Protein AF-A0A7X8HU20-F1 (afdb_monomer_lite)

Secondary structure (DSSP, 8-state):
---------TTT----EEEEEE-TT-PEEEEE--

Radius of gyration: 10.48 Å; chains: 1; bounding box: 22×25×23 Å

pLDDT: mean 82.24, std 15.04, range [36.12, 95.5]

Sequence (34 aa):
MTIIPKIKCPRCNSFELYKYGKDIHGYQKYQCKV

Foldseek 3Di:
DPPPPQDADPPPRDSQWDFDDADPVGHTDTDHPD

Structure (mmCIF, N/CA/C/O backbone):
data_AF-A0A7X8HU20-F1
#
_entry.id   AF-A0A7X8HU20-F1
#
loop_
_atom_site.group_PDB
_atom_site.id
_atom_site.type_symbol
_atom_site.label_atom_id
_atom_site.label_alt_id
_atom_site.label_comp_id
_atom_site.label_asym_id
_atom_site.label_entity_id
_atom_site.label_seq_id
_atom_site.pdbx_PDB_ins_code
_atom_site.Cartn_x
_atom_site.Cartn_y
_atom_site.Cartn_z
_atom_site.occu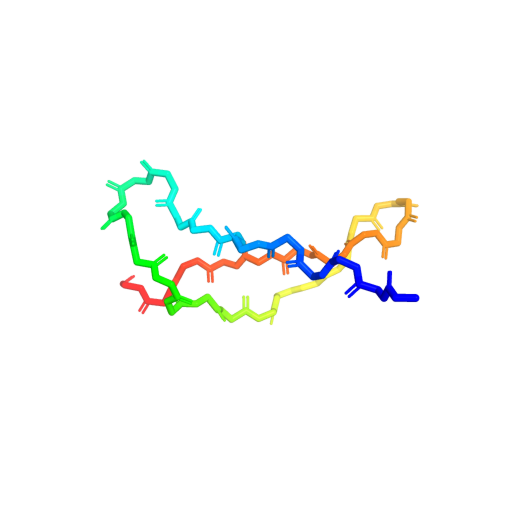pancy
_atom_site.B_iso_or_equiv
_atom_site.auth_seq_id
_atom_site.auth_comp_id
_atom_site.auth_asym_id
_atom_site.auth_atom_id
_atom_site.pdbx_PDB_model_num
ATOM 1 N N . MET A 1 1 ? 9.119 20.761 -0.125 1.00 36.12 1 MET A N 1
ATOM 2 C CA . MET A 1 1 ? 8.162 20.263 0.886 1.00 36.12 1 MET A CA 1
ATOM 3 C C . MET A 1 1 ? 7.337 19.165 0.243 1.00 36.12 1 MET A C 1
ATOM 5 O O . MET A 1 1 ? 6.441 19.461 -0.534 1.00 36.12 1 MET A O 1
ATOM 9 N N . THR A 1 2 ? 7.695 17.903 0.459 1.00 41.09 2 THR A N 1
ATOM 10 C CA . THR A 1 2 ? 6.957 16.782 -0.134 1.00 41.09 2 THR A CA 1
ATOM 11 C C . THR A 1 2 ? 5.686 16.592 0.683 1.00 41.09 2 THR A C 1
ATOM 13 O O . THR A 1 2 ? 5.739 16.090 1.803 1.00 41.09 2 THR A O 1
ATOM 16 N N . ILE A 1 3 ? 4.552 17.065 0.165 1.00 51.00 3 ILE A N 1
ATOM 17 C CA . ILE A 1 3 ? 3.237 16.804 0.751 1.00 51.00 3 ILE A CA 1
ATOM 18 C C . ILE A 1 3 ? 3.014 15.300 0.606 1.00 51.00 3 ILE A C 1
ATOM 20 O O . ILE A 1 3 ? 2.666 14.827 -0.471 1.00 51.00 3 ILE A O 1
ATOM 24 N N . ILE A 1 4 ? 3.294 14.529 1.657 1.00 57.06 4 ILE A N 1
ATOM 25 C CA . ILE A 1 4 ? 2.927 13.115 1.692 1.00 57.06 4 ILE A CA 1
ATOM 26 C C . ILE A 1 4 ? 1.404 13.111 1.841 1.00 57.06 4 ILE A C 1
ATOM 28 O O . ILE A 1 4 ? 0.912 13.554 2.885 1.00 57.06 4 ILE A O 1
ATOM 32 N N . PRO A 1 5 ? 0.634 12.685 0.823 1.00 61.66 5 PRO A N 1
ATOM 33 C CA . PRO A 1 5 ? -0.806 12.596 0.973 1.00 61.66 5 PRO A CA 1
ATOM 34 C C . PRO A 1 5 ? -1.088 11.688 2.170 1.00 61.66 5 PRO A C 1
ATOM 36 O O . PRO A 1 5 ? -0.556 10.579 2.257 1.00 61.66 5 PRO A O 1
ATOM 39 N N . LYS A 1 6 ? -1.898 12.169 3.120 1.00 71.62 6 LYS A N 1
ATOM 40 C CA . LYS A 1 6 ? -2.428 11.341 4.209 1.00 71.62 6 LYS A CA 1
ATOM 41 C C . LYS A 1 6 ? -3.438 10.369 3.599 1.00 71.62 6 LYS A C 1
ATOM 43 O O 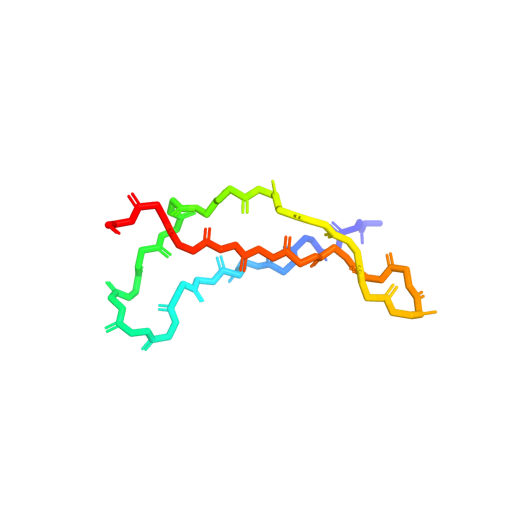. LYS A 1 6 ? -4.645 10.585 3.664 1.00 71.62 6 LYS A O 1
ATOM 48 N N . ILE A 1 7 ? -2.925 9.348 2.917 1.00 80.69 7 ILE A N 1
ATOM 49 C CA . ILE A 1 7 ? -3.725 8.288 2.316 1.00 80.69 7 ILE A CA 1
ATOM 50 C C . ILE A 1 7 ? -4.342 7.513 3.476 1.00 80.69 7 ILE A C 1
ATOM 52 O O . ILE A 1 7 ? -3.648 7.065 4.385 1.00 80.69 7 ILE A O 1
ATOM 56 N N . LYS A 1 8 ? -5.663 7.390 3.439 1.00 87.88 8 LYS A N 1
ATOM 57 C CA . LYS A 1 8 ? -6.457 6.587 4.365 1.00 87.88 8 LYS A CA 1
ATOM 58 C C . LYS A 1 8 ? -7.241 5.567 3.562 1.00 87.88 8 LYS A C 1
ATOM 60 O O . LYS A 1 8 ? -7.596 5.826 2.410 1.00 87.88 8 LYS A O 1
ATOM 65 N N . CYS A 1 9 ? -7.531 4.418 4.157 1.00 86.62 9 CYS A N 1
ATOM 66 C CA . CYS A 1 9 ? -8.416 3.465 3.510 1.00 86.62 9 CYS A CA 1
ATOM 67 C C . CYS A 1 9 ? -9.831 4.060 3.424 1.00 86.62 9 CYS A C 1
ATOM 69 O O . CYS A 1 9 ? -10.399 4.396 4.463 1.00 86.62 9 CYS A O 1
ATOM 71 N N . PRO A 1 10 ? -10.449 4.154 2.236 1.00 87.75 10 PRO A N 1
ATOM 72 C CA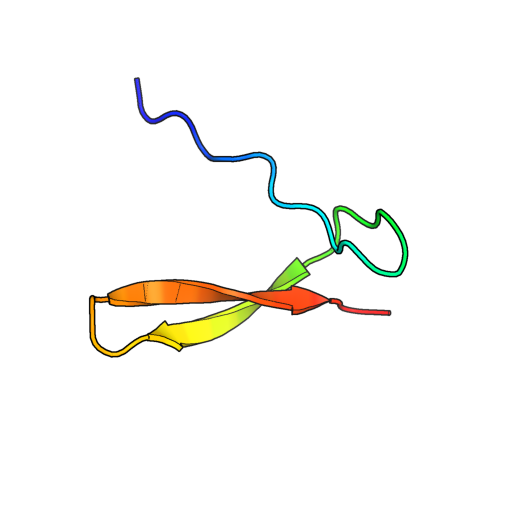 . PRO A 1 10 ? -11.805 4.687 2.109 1.00 87.75 10 PRO A CA 1
ATOM 73 C C . PRO A 1 10 ? -12.876 3.761 2.708 1.00 87.75 10 PRO A C 1
ATOM 75 O O . PRO A 1 10 ? -13.993 4.207 2.931 1.00 87.75 10 PRO A O 1
ATOM 78 N N . ARG A 1 11 ? -12.556 2.482 2.971 1.00 88.81 11 ARG A N 1
ATOM 79 C CA . ARG A 1 11 ? -13.505 1.511 3.543 1.00 88.81 11 ARG A CA 1
ATOM 80 C C . ARG A 1 11 ? -13.593 1.582 5.066 1.00 88.81 11 ARG A C 1
ATOM 82 O O . ARG A 1 11 ? -14.689 1.571 5.604 1.00 88.81 11 ARG A O 1
ATOM 89 N N . CYS A 1 12 ? -12.455 1.643 5.754 1.00 89.19 12 CYS A N 1
ATOM 90 C CA . CYS A 1 12 ? -12.395 1.584 7.221 1.00 89.19 12 CYS A CA 1
ATOM 91 C C . CYS A 1 12 ? -11.803 2.843 7.869 1.00 89.19 12 CYS A C 1
ATOM 93 O O . CYS A 1 12 ? -11.624 2.877 9.081 1.00 89.19 12 CYS A O 1
ATOM 95 N N . ASN A 1 13 ? -11.450 3.865 7.081 1.00 87.69 13 ASN A N 1
ATOM 96 C CA . ASN A 1 13 ? -10.749 5.073 7.531 1.00 87.69 13 ASN A CA 1
ATOM 97 C C . ASN A 1 13 ? -9.415 4.821 8.262 1.00 87.69 13 ASN A C 1
ATOM 99 O O . ASN A 1 13 ? -8.863 5.750 8.849 1.00 87.69 13 ASN A O 1
ATOM 103 N N . SER A 1 14 ? -8.8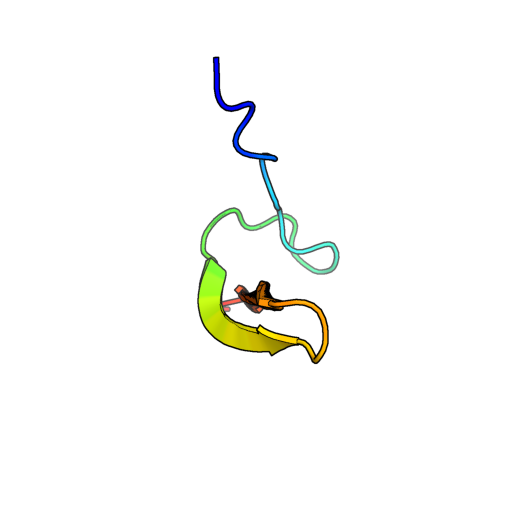60 3.606 8.194 1.00 86.69 14 SER A N 1
ATOM 104 C CA . SER A 1 14 ? -7.565 3.300 8.800 1.00 86.69 14 SER A CA 1
ATOM 105 C C . SER A 1 14 ? -6.422 3.994 8.056 1.00 86.69 14 SER A C 1
ATOM 107 O O . SER A 1 14 ? -6.410 4.076 6.821 1.00 86.69 14 SER A O 1
ATOM 109 N N . PHE A 1 15 ? -5.450 4.469 8.830 1.00 87.56 15 PHE A N 1
ATOM 110 C CA . PHE A 1 15 ? -4.168 4.986 8.348 1.00 87.56 15 PHE A CA 1
ATOM 111 C C . PHE A 1 15 ? -3.110 3.880 8.238 1.00 87.56 15 PHE A C 1
ATOM 113 O O . PHE A 1 15 ? -2.036 4.103 7.681 1.00 87.56 15 PHE A O 1
ATOM 120 N N . GLU A 1 16 ? -3.410 2.680 8.741 1.00 87.00 16 GLU A N 1
ATOM 121 C CA . GLU A 1 16 ? -2.535 1.520 8.644 1.00 87.00 16 GLU A CA 1
ATOM 122 C C . GLU A 1 16 ? -2.656 0.891 7.257 1.00 87.00 16 GLU A C 1
ATOM 124 O O . GLU A 1 16 ? -3.512 0.049 6.960 1.00 87.00 16 GLU A O 1
ATOM 129 N N . LEU A 1 17 ? -1.775 1.356 6.379 1.00 87.06 17 LEU A N 1
ATOM 130 C CA . LEU A 1 17 ? -1.650 0.894 5.010 1.00 87.06 17 LEU A CA 1
ATOM 131 C C . LEU A 1 17 ? -0.258 0.300 4.805 1.00 87.06 17 LEU A C 1
ATOM 133 O O . LEU A 1 17 ? 0.741 0.914 5.181 1.00 87.06 17 LEU A O 1
ATOM 137 N N . TYR A 1 18 ? -0.171 -0.859 4.157 1.00 90.00 18 TYR A N 1
ATOM 138 C CA . TYR A 1 18 ? 1.105 -1.420 3.721 1.00 90.00 18 TYR A CA 1
ATOM 139 C C . TYR A 1 18 ? 1.311 -1.211 2.218 1.00 90.00 18 TYR A C 1
ATOM 141 O O . TYR A 1 18 ? 0.371 -1.112 1.425 1.00 90.00 18 TYR A O 1
ATOM 149 N N . LYS A 1 19 ? 2.577 -1.100 1.821 1.00 90.56 19 LYS A N 1
ATOM 150 C CA . LYS A 1 19 ? 2.986 -0.950 0.423 1.00 90.56 19 LYS A CA 1
ATOM 151 C C . LYS A 1 19 ? 2.929 -2.318 -0.253 1.00 90.56 19 LYS A C 1
ATOM 153 O O . LYS A 1 19 ? 3.576 -3.240 0.231 1.00 90.56 19 LYS A O 1
ATOM 158 N N . TYR A 1 20 ? 2.199 -2.442 -1.360 1.00 90.50 20 TYR A N 1
ATOM 159 C CA . TYR A 1 20 ? 2.042 -3.729 -2.063 1.00 90.50 20 TYR A CA 1
ATOM 160 C C . TYR A 1 20 ? 2.502 -3.711 -3.527 1.00 90.50 20 TYR A C 1
ATOM 162 O O . TYR A 1 20 ? 2.458 -4.731 -4.205 1.00 90.50 20 TYR A O 1
ATOM 170 N N . GLY A 1 21 ? 2.949 -2.560 -4.033 1.00 92.94 21 GLY A N 1
ATOM 171 C CA . GLY A 1 21 ? 3.484 -2.444 -5.389 1.00 92.94 21 GLY A CA 1
ATOM 172 C C . GLY A 1 21 ? 3.440 -1.018 -5.915 1.00 92.94 21 GLY A C 1
ATOM 173 O O . GLY A 1 21 ? 3.105 -0.090 -5.183 1.00 92.94 21 GLY A O 1
ATOM 174 N N . LYS A 1 22 ? 3.763 -0.840 -7.192 1.00 95.50 22 LYS A N 1
ATOM 175 C CA . LYS A 1 22 ? 3.586 0.426 -7.911 1.00 95.50 22 LYS A CA 1
ATOM 176 C C . LYS A 1 22 ? 2.638 0.218 -9.088 1.00 95.50 22 LYS A C 1
ATOM 178 O O . LYS A 1 22 ? 2.442 -0.914 -9.530 1.00 95.50 22 LYS A O 1
ATOM 183 N N . ASP A 1 23 ? 1.978 1.274 -9.544 1.00 90.62 23 ASP A N 1
ATOM 184 C CA . ASP A 1 23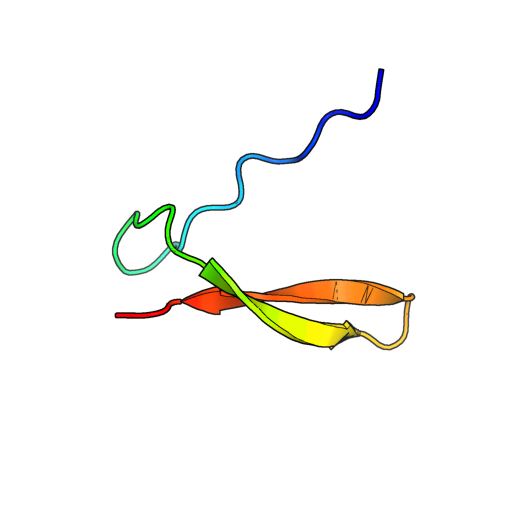 ? 1.247 1.231 -10.811 1.00 90.62 23 ASP A CA 1
ATOM 185 C C . ASP A 1 23 ? 2.174 1.424 -12.017 1.00 90.62 23 ASP A C 1
ATOM 187 O O . ASP A 1 23 ? 3.387 1.587 -11.869 1.00 90.62 23 ASP A O 1
ATOM 191 N N . ILE A 1 24 ? 1.588 1.384 -13.216 1.00 95.12 24 ILE A N 1
ATOM 192 C CA . ILE A 1 24 ? 2.305 1.541 -14.489 1.00 95.12 24 ILE A CA 1
ATOM 193 C C . ILE A 1 24 ? 2.980 2.915 -14.634 1.00 95.12 24 ILE A C 1
ATOM 195 O O . ILE A 1 24 ? 3.887 3.063 -15.443 1.00 95.12 24 ILE A O 1
ATOM 199 N N . HIS A 1 25 ? 2.560 3.907 -13.845 1.00 94.62 25 HIS A N 1
ATOM 200 C CA . HIS A 1 25 ? 3.120 5.257 -13.818 1.00 94.62 25 HIS A CA 1
ATOM 201 C C . HIS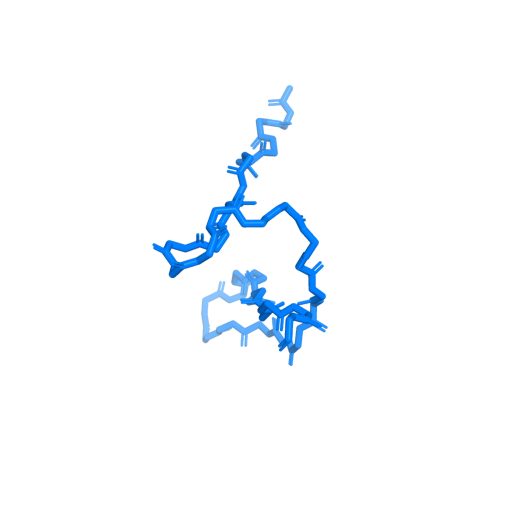 A 1 25 ? 4.144 5.438 -12.684 1.00 94.62 25 HIS A C 1
ATOM 203 O O . HIS A 1 25 ? 4.740 6.504 -12.548 1.00 94.62 25 HIS A O 1
ATOM 209 N N . GLY A 1 26 ? 4.372 4.405 -11.866 1.00 89.75 26 GLY A N 1
ATOM 210 C CA . GLY A 1 26 ? 5.323 4.427 -10.760 1.00 89.75 26 GLY A CA 1
ATOM 211 C C . GLY A 1 26 ? 4.762 4.964 -9.441 1.00 89.75 26 GLY A C 1
ATOM 212 O O . GLY A 1 26 ? 5.529 5.073 -8.477 1.00 89.75 26 GLY A O 1
ATOM 213 N N . TYR A 1 27 ? 3.458 5.251 -9.341 1.00 90.19 27 TYR A N 1
ATOM 214 C CA . TYR A 1 27 ? 2.865 5.661 -8.069 1.00 90.19 27 TYR A CA 1
ATOM 215 C C . TYR A 1 27 ? 2.768 4.477 -7.114 1.00 90.19 27 TYR A C 1
ATOM 217 O O . TYR A 1 27 ? 2.420 3.355 -7.489 1.00 90.19 27 TYR A O 1
ATOM 225 N N . GLN A 1 28 ? 3.085 4.735 -5.846 1.00 91.00 28 GLN A N 1
ATOM 226 C CA . GLN A 1 28 ? 3.024 3.727 -4.798 1.00 91.00 28 GLN A CA 1
ATOM 227 C C . GLN A 1 28 ? 1.574 3.302 -4.562 1.00 91.00 28 GLN A C 1
ATOM 229 O O . GLN A 1 28 ? 0.726 4.115 -4.199 1.00 91.00 28 GLN A O 1
ATOM 234 N N . LYS A 1 29 ? 1.312 2.003 -4.690 1.00 91.06 29 LYS A N 1
ATOM 235 C CA . LYS A 1 29 ? 0.042 1.405 -4.301 1.00 91.06 29 LYS A CA 1
ATOM 236 C C . LYS A 1 29 ? 0.076 1.007 -2.828 1.00 91.06 29 LYS A C 1
ATOM 238 O O . LYS A 1 29 ? 1.055 0.423 -2.346 1.00 91.06 29 LYS A O 1
ATOM 243 N N . TYR A 1 30 ? -1.010 1.320 -2.135 1.00 89.81 30 TYR A N 1
ATOM 244 C CA . TYR A 1 30 ? -1.205 1.063 -0.713 1.00 89.81 30 TYR A CA 1
ATOM 245 C C . TYR A 1 30 ? -2.420 0.163 -0.517 1.00 89.81 30 TYR A C 1
ATOM 247 O O . TYR A 1 30 ? -3.477 0.420 -1.093 1.00 89.81 30 TYR A O 1
ATOM 255 N N . GLN A 1 31 ? -2.262 -0.892 0.274 1.00 87.81 31 GLN A N 1
ATOM 256 C CA . GLN A 1 31 ? -3.335 -1.808 0.629 1.00 87.81 31 GLN A CA 1
ATOM 257 C C . GLN A 1 31 ? -3.592 -1.694 2.122 1.00 87.81 31 GLN A C 1
ATOM 259 O O . GLN A 1 31 ? -2.676 -1.479 2.917 1.00 87.81 31 GLN A O 1
ATOM 264 N N . CYS A 1 32 ? -4.864 -1.772 2.492 1.00 88.81 32 CYS A N 1
ATOM 265 C CA . CYS A 1 32 ? -5.233 -1.708 3.890 1.00 88.81 32 CYS A CA 1
ATOM 266 C C . CYS A 1 32 ? -4.830 -2.994 4.611 1.00 88.81 32 CYS A C 1
ATOM 268 O O . CYS A 1 32 ? -4.940 -4.071 4.033 1.00 88.81 32 CYS A O 1
ATOM 270 N N . LYS A 1 33 ? -4.351 -2.856 5.850 1.00 82.12 33 LYS A N 1
ATOM 271 C CA . LYS A 1 33 ? -3.871 -3.967 6.681 1.00 82.12 33 LYS A CA 1
ATOM 272 C C . LYS A 1 33 ? -4.977 -4.622 7.533 1.00 82.12 33 LYS A C 1
ATOM 274 O O . LYS A 1 33 ? -4.655 -5.487 8.339 1.00 82.12 33 LYS A O 1
ATOM 279 N N . VAL A 1 34 ? -6.232 -4.172 7.409 1.00 70.12 34 VAL A N 1
ATOM 280 C CA . VAL A 1 34 ? -7.371 -4.712 8.187 1.00 70.12 34 VAL A CA 1
ATOM 281 C C . VAL A 1 34 ? -7.694 -6.133 7.759 1.00 70.12 34 VAL A C 1
ATOM 283 O O . VAL A 1 34 ? -7.698 -6.367 6.528 1.00 70.12 34 VAL A O 1
#